Protein AF-A0A3D4NEA6-F1 (afdb_monomer)

Secondary structure (DSSP, 8-state):
-------TTSHHHHHHHHHHHTT-SEEEEE--PPPTTHHHHHHHHHTTTTTT-GGGGSHHHHHHHH-GGGTSTT---EEEEE--

pLDDT: mean 90.97, std 13.87, range [32.66, 98.06]

Sequence (84 aa):
MQIQHNDPSSLEGKIKAEAFRLGFSLCGFTKPDPPAEYDRFEKWLTKGHHAGMAYLQTVRHRIMRQHPEQLFPGVKTIISLAWP

Radius of gyration: 16.4 Å; Cα contacts (8 Å, |Δi|>4): 75; chains: 1; bounding box: 33×25×45 Å

Solvent-accessible surface area (backbone atoms only — not comparable to full-atom values): 5180 Å² total; per-residue (Å²): 138,82,81,81,76,82,41,66,88,38,72,69,27,46,50,43,52,49,42,47,74,75,62,35,76,43,72,47,79,41,68,53,63,58,54,94,60,47,68,57,54,53,57,40,52,77,69,60,70,54,81,82,49,62,66,64,74,35,69,68,48,45,49,35,66,44,34,44,48,74,71,39,80,84,65,69,66,45,78,48,76,38,71,131

Mean predicted aligned error: 5.52 Å

Nearest PDB structures (foldseek):
  5t8y-assembly2_B  TM=8.296E-01  e=4.879E-02  Bacillus subtilis subsp. subtilis str. 168
  5d08-assembly2_B  TM=8.278E-01  e=5.593E-02  Bacillus subtilis subsp. subtilis str. 168
  5d0b-as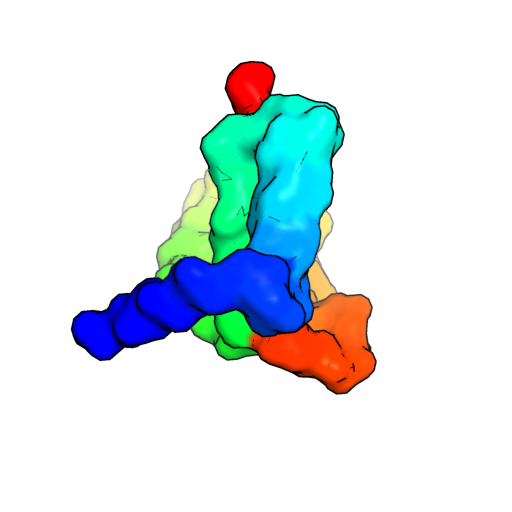sembly2_B  TM=8.260E-01  e=5.593E-02  Bacillus subtilis subsp. subtilis str. 168
  1m4c-assembly1_A  TM=1.817E-01  e=8.149E+00  Homo sapiens

Structure (mmCIF, N/CA/C/O backbone):
data_AF-A0A3D4NEA6-F1
#
_entry.id   AF-A0A3D4NEA6-F1
#
loop_
_atom_site.group_PDB
_atom_site.id
_atom_site.type_symbol
_atom_site.label_atom_id
_atom_site.label_alt_id
_atom_site.label_comp_id
_atom_site.label_asym_id
_atom_site.label_entity_id
_atom_site.label_seq_id
_atom_site.pdbx_PDB_ins_code
_atom_site.Cartn_x
_atom_site.Cartn_y
_atom_site.Cartn_z
_atom_site.occupancy
_atom_site.B_iso_or_equiv
_atom_site.auth_seq_id
_atom_site.auth_comp_id
_atom_site.auth_asym_id
_atom_site.auth_atom_id
_atom_site.pdbx_PDB_model_num
ATOM 1 N N . MET A 1 1 ? -1.468 -16.055 11.883 1.00 32.66 1 MET A N 1
ATOM 2 C CA . MET A 1 1 ? -2.676 -15.795 12.692 1.00 32.66 1 MET A CA 1
ATOM 3 C C . MET A 1 1 ? -2.474 -14.457 13.395 1.00 32.66 1 MET A C 1
ATOM 5 O O . MET A 1 1 ? -1.801 -14.414 14.413 1.00 32.66 1 MET A O 1
ATOM 9 N N . GLN A 1 2 ? -2.897 -13.349 12.778 1.00 35.94 2 GLN A N 1
ATOM 10 C CA . GLN A 1 2 ? -2.803 -12.017 13.392 1.00 35.94 2 GLN A CA 1
ATOM 11 C C . GLN A 1 2 ? -4.076 -11.766 14.193 1.00 35.94 2 GLN A C 1
ATOM 13 O O . GLN A 1 2 ? -5.182 -11.892 13.673 1.00 35.94 2 GLN A O 1
ATOM 18 N N . ILE A 1 3 ? -3.893 -11.476 15.476 1.00 43.41 3 ILE A N 1
ATOM 19 C CA . ILE A 1 3 ? -4.959 -11.201 16.429 1.00 43.41 3 ILE A CA 1
ATOM 20 C C . ILE A 1 3 ? -5.608 -9.875 16.025 1.00 43.41 3 ILE A C 1
ATOM 22 O O . ILE A 1 3 ? -4.969 -8.827 16.074 1.00 43.41 3 ILE A O 1
ATOM 26 N N . GLN A 1 4 ? -6.872 -9.925 15.597 1.00 49.62 4 GLN A N 1
ATOM 27 C CA . GLN A 1 4 ? -7.705 -8.734 15.482 1.00 49.62 4 GLN A CA 1
ATOM 28 C C . GLN A 1 4 ? -7.960 -8.210 16.896 1.00 49.62 4 GLN A C 1
ATOM 30 O O . GLN A 1 4 ? -8.848 -8.691 17.596 1.00 49.62 4 GLN A O 1
ATOM 35 N N . HIS A 1 5 ? -7.188 -7.215 17.326 1.00 49.44 5 HIS A N 1
ATOM 36 C CA . HIS A 1 5 ? -7.556 -6.407 18.482 1.00 49.44 5 HIS A CA 1
ATOM 37 C C . HIS A 1 5 ? -8.676 -5.457 18.061 1.00 49.44 5 HIS A C 1
ATOM 39 O O . HIS A 1 5 ? -8.454 -4.295 17.736 1.00 49.44 5 HIS A O 1
ATOM 45 N N . ASN A 1 6 ? -9.903 -5.975 18.032 1.00 55.84 6 ASN A N 1
ATOM 46 C CA . ASN A 1 6 ? -11.102 -5.171 17.824 1.00 55.84 6 ASN A CA 1
ATOM 47 C C . ASN A 1 6 ? -11.528 -4.514 19.146 1.00 55.84 6 ASN A C 1
ATOM 49 O O . ASN A 1 6 ? -12.646 -4.708 19.611 1.00 55.84 6 ASN A O 1
ATOM 53 N N . ASP A 1 7 ? -10.601 -3.798 19.785 1.00 72.25 7 ASP A N 1
ATOM 54 C CA . ASP A 1 7 ? -10.900 -2.963 20.943 1.00 72.25 7 ASP A CA 1
ATOM 55 C C . ASP A 1 7 ? -11.340 -1.579 20.433 1.00 72.25 7 ASP A C 1
ATOM 57 O O . ASP A 1 7 ? -10.510 -0.854 19.866 1.00 72.25 7 ASP A O 1
ATOM 61 N N . PRO A 1 8 ? -12.612 -1.178 20.617 1.00 67.38 8 PRO A N 1
ATOM 62 C CA . PRO A 1 8 ? -13.109 0.129 20.189 1.00 67.38 8 PRO A CA 1
ATOM 63 C C . PRO A 1 8 ? -12.385 1.308 20.855 1.00 67.38 8 PRO A C 1
ATOM 65 O O . PRO A 1 8 ? -12.422 2.426 20.341 1.00 67.38 8 PRO A O 1
ATOM 68 N N . SER A 1 9 ? -11.724 1.084 21.996 1.00 80.50 9 SER A N 1
ATOM 69 C CA . SER A 1 9 ? -10.965 2.114 22.708 1.00 80.50 9 SER A CA 1
ATOM 70 C C . SER A 1 9 ? -9.580 2.376 22.095 1.00 80.50 9 SER A C 1
ATOM 72 O O . SER A 1 9 ? -9.021 3.468 22.278 1.00 80.50 9 SER A O 1
ATOM 74 N N . SER A 1 10 ? -9.063 1.423 21.310 1.00 94.88 10 SER A N 1
ATOM 75 C CA . SER A 1 10 ? -7.782 1.530 20.611 1.00 94.88 10 SER A CA 1
ATOM 76 C C . SER A 1 10 ? -7.819 2.579 19.493 1.00 94.88 10 SER A C 1
ATOM 78 O O . SER A 1 10 ? -8.872 2.887 18.930 1.00 94.88 10 SER A O 1
ATOM 80 N N . LEU A 1 11 ? -6.653 3.130 19.135 1.00 95.25 11 LEU A N 1
ATOM 81 C CA . LEU A 1 11 ? -6.547 4.075 18.018 1.00 95.25 11 LEU A CA 1
ATOM 82 C C . LEU A 1 11 ? -7.004 3.439 16.695 1.00 95.25 11 LEU A C 1
ATOM 84 O O . LEU A 1 11 ? -7.726 4.075 15.933 1.00 95.25 11 LEU A O 1
ATOM 88 N N . GLU A 1 12 ? -6.636 2.180 16.447 1.00 95.75 12 GLU A N 1
ATOM 89 C CA . GLU A 1 12 ? -7.081 1.435 15.264 1.00 95.75 12 GLU A CA 1
ATOM 90 C C . GLU A 1 12 ? -8.610 1.290 15.238 1.00 95.75 12 GLU A C 1
ATOM 92 O O . GLU A 1 12 ? -9.237 1.570 14.217 1.00 95.75 12 GLU A O 1
ATOM 97 N N . GLY A 1 13 ? -9.217 0.920 16.371 1.00 96.12 13 GLY A N 1
ATOM 98 C CA . GLY A 1 13 ? -10.669 0.800 16.511 1.00 96.12 13 GLY A CA 1
ATOM 99 C C . GLY A 1 13 ? -11.396 2.118 16.237 1.00 96.12 13 GLY A C 1
ATOM 100 O O . GLY A 1 13 ? -12.351 2.141 15.461 1.00 96.12 13 GLY A O 1
ATOM 101 N N . LYS A 1 14 ? -10.899 3.231 16.792 1.00 97.38 14 LYS A N 1
ATOM 102 C CA . LYS A 1 14 ? -11.449 4.577 16.551 1.00 97.38 14 LYS A CA 1
ATOM 103 C C . LYS A 1 14 ? -11.361 4.987 15.081 1.00 97.38 14 LYS A C 1
ATOM 105 O O . LYS A 1 14 ? -12.330 5.517 14.546 1.00 97.38 14 LYS A O 1
ATOM 110 N N . ILE A 1 15 ? -10.237 4.710 14.416 1.00 97.44 15 ILE A N 1
ATOM 111 C CA . ILE A 1 15 ? -10.068 5.015 12.988 1.00 97.44 15 ILE A CA 1
ATOM 112 C C . ILE A 1 15 ? -11.017 4.166 12.133 1.00 97.44 15 ILE A C 1
ATOM 114 O O . ILE A 1 15 ? -11.648 4.704 11.226 1.00 97.44 15 ILE A O 1
ATOM 118 N N . LYS A 1 16 ? -11.168 2.866 12.426 1.00 97.25 16 LYS A N 1
ATOM 119 C CA . LYS A 1 16 ? -12.134 2.007 11.718 1.00 97.25 16 LYS A CA 1
ATOM 120 C C . LYS A 1 16 ? -13.563 2.509 11.890 1.00 97.25 16 LYS A C 1
ATOM 122 O O . LYS A 1 16 ? -14.282 2.623 10.903 1.00 97.25 16 LYS A O 1
ATOM 127 N N . ALA A 1 17 ? -13.957 2.835 13.122 1.00 96.75 17 ALA A N 1
ATOM 128 C CA . ALA A 1 17 ? -15.284 3.369 13.414 1.00 96.75 17 ALA A CA 1
ATOM 129 C C . ALA A 1 17 ? -15.555 4.658 12.624 1.00 96.75 17 ALA A C 1
ATOM 131 O O . ALA A 1 17 ? -16.616 4.793 12.018 1.00 96.75 17 ALA A O 1
ATOM 132 N N . GLU A 1 18 ? -14.578 5.564 12.566 1.00 97.62 18 GLU A N 1
ATOM 133 C CA . GLU A 1 18 ? -14.688 6.799 11.792 1.00 97.62 18 GLU A CA 1
ATOM 134 C C . GLU A 1 18 ? -14.766 6.538 10.281 1.00 97.62 18 GLU A C 1
ATOM 136 O O . GLU A 1 18 ? -15.613 7.117 9.606 1.00 97.62 18 GLU A O 1
ATOM 141 N N . ALA A 1 19 ? -13.953 5.624 9.744 1.00 97.56 19 ALA A N 1
ATOM 142 C CA . ALA A 1 19 ? -14.012 5.255 8.331 1.00 97.56 19 ALA A CA 1
ATOM 143 C C . ALA A 1 19 ? -15.400 4.717 7.937 1.00 97.56 19 ALA A C 1
ATOM 145 O O . ALA A 1 19 ? -15.966 5.144 6.929 1.00 97.56 19 ALA A O 1
ATOM 146 N N . PHE A 1 20 ? -15.988 3.840 8.756 1.00 96.44 20 PHE A N 1
ATOM 147 C CA . PHE A 1 20 ? -17.340 3.333 8.512 1.00 96.44 20 PHE A CA 1
ATOM 148 C C . PHE A 1 20 ? -18.404 4.423 8.661 1.00 96.44 20 PHE A C 1
ATOM 150 O O . PHE A 1 20 ? -19.324 4.494 7.848 1.00 96.44 20 PHE A O 1
ATOM 157 N N . ARG A 1 21 ? -18.262 5.323 9.643 1.00 97.44 21 ARG A N 1
ATOM 158 C CA . ARG A 1 21 ? -19.160 6.475 9.819 1.00 97.44 21 ARG A CA 1
ATOM 159 C C . ARG A 1 21 ? -19.146 7.409 8.604 1.00 97.44 21 ARG A C 1
ATOM 161 O O . ARG A 1 21 ? -20.183 7.969 8.262 1.00 97.44 21 ARG A O 1
ATOM 168 N N . LEU A 1 22 ? -17.991 7.569 7.958 1.00 97.38 22 LEU A N 1
ATOM 169 C CA . LEU A 1 22 ? -17.825 8.351 6.728 1.00 97.38 22 LEU A CA 1
ATOM 170 C C . LEU A 1 22 ? -18.353 7.636 5.469 1.00 97.38 22 LEU A C 1
ATOM 172 O O . LEU A 1 22 ? -18.410 8.257 4.412 1.00 97.38 22 LEU A O 1
ATOM 176 N N . GLY A 1 23 ? -18.759 6.365 5.571 1.00 97.19 23 GLY A N 1
ATOM 177 C CA . GLY A 1 23 ? -19.382 5.599 4.488 1.00 97.19 23 GLY A CA 1
ATOM 178 C C . GLY A 1 23 ? -18.448 4.656 3.724 1.00 97.19 23 GLY A C 1
ATOM 179 O O . GLY A 1 23 ? -18.899 3.999 2.786 1.00 97.19 23 GLY A O 1
ATOM 180 N N . PHE A 1 24 ? -17.170 4.542 4.104 1.00 97.94 24 PHE A N 1
ATOM 181 C CA . PHE A 1 24 ? -16.280 3.550 3.492 1.00 97.94 24 PHE A CA 1
ATOM 182 C C . PHE A 1 24 ? -16.762 2.134 3.814 1.00 97.94 24 PHE A C 1
ATOM 184 O O . PHE A 1 24 ? -17.117 1.834 4.952 1.00 97.94 24 PHE A O 1
ATOM 191 N N . SE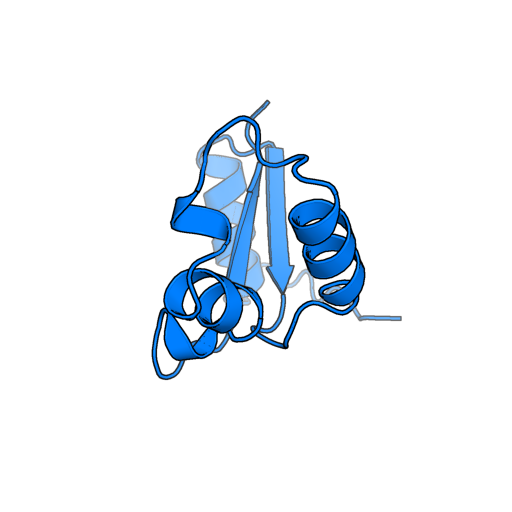R A 1 25 ? -16.740 1.235 2.830 1.00 97.25 25 SER A N 1
ATOM 192 C CA . SER A 1 25 ? -17.169 -0.157 3.021 1.00 97.25 25 SER A CA 1
ATOM 193 C C . SER A 1 25 ? -16.093 -1.036 3.653 1.00 97.25 25 SER A C 1
ATOM 195 O O . SER A 1 25 ? -16.423 -2.036 4.284 1.00 97.25 25 SER A O 1
ATOM 197 N N . LEU A 1 26 ? -14.811 -0.681 3.504 1.00 97.62 26 LEU A N 1
ATOM 198 C CA . LEU A 1 26 ? -13.683 -1.392 4.115 1.00 97.62 26 LEU A CA 1
ATOM 199 C C . LEU A 1 26 ? -12.645 -0.408 4.661 1.00 97.62 26 LEU A C 1
ATOM 201 O O . LEU A 1 26 ? -12.396 0.640 4.065 1.00 97.62 26 LEU A O 1
ATOM 205 N N . CYS A 1 27 ? -11.999 -0.795 5.764 1.00 98.00 27 CYS A N 1
ATOM 206 C CA . CYS A 1 27 ? -10.869 -0.091 6.365 1.00 98.00 27 CYS A CA 1
ATOM 207 C C . CYS A 1 27 ? -9.823 -1.105 6.859 1.00 98.00 27 CYS A C 1
ATOM 209 O O . CYS A 1 27 ? -10.077 -1.876 7.790 1.00 98.00 27 CYS A O 1
ATOM 211 N N . GLY A 1 28 ? -8.658 -1.124 6.211 1.00 97.25 28 GLY A N 1
ATOM 212 C CA . GLY A 1 28 ? -7.552 -2.039 6.489 1.00 97.25 28 GLY A CA 1
ATOM 213 C C . GLY A 1 28 ? -6.262 -1.308 6.854 1.00 97.25 28 GLY A C 1
ATOM 214 O O . GLY A 1 28 ? -6.044 -0.168 6.450 1.00 97.25 28 GLY A O 1
ATOM 215 N N . PHE A 1 29 ? -5.394 -1.988 7.602 1.00 97.12 29 PHE A N 1
ATOM 216 C CA . PHE A 1 29 ? -4.111 -1.467 8.072 1.00 97.12 29 PHE A CA 1
ATOM 217 C C . PHE A 1 29 ? -3.006 -2.435 7.665 1.00 97.12 29 PHE A C 1
ATOM 219 O O . PHE A 1 29 ? -3.174 -3.649 7.761 1.00 97.12 29 PHE A O 1
ATOM 226 N N . THR A 1 30 ? -1.866 -1.903 7.239 1.00 94.81 30 THR A N 1
ATOM 227 C CA . THR A 1 30 ? -0.660 -2.696 6.988 1.00 94.81 30 THR A CA 1
ATOM 228 C C . THR A 1 30 ? 0.582 -1.925 7.407 1.00 94.81 30 THR A C 1
ATOM 230 O O . THR A 1 30 ? 0.588 -0.692 7.445 1.00 94.81 30 THR A O 1
ATOM 233 N N . LYS A 1 31 ? 1.653 -2.655 7.713 1.00 95.12 31 LYS A N 1
ATOM 234 C CA . LYS A 1 31 ? 2.980 -2.060 7.855 1.00 95.12 31 LYS A CA 1
ATOM 235 C C . LYS A 1 31 ? 3.470 -1.541 6.495 1.00 95.12 31 LYS A C 1
ATOM 237 O O . LYS A 1 31 ? 3.078 -2.101 5.468 1.00 95.12 31 LYS A O 1
ATOM 242 N N . PRO A 1 32 ? 4.327 -0.508 6.473 1.00 95.25 32 PRO A N 1
ATOM 243 C CA . PRO A 1 32 ? 4.940 0.033 5.264 1.00 95.25 32 PRO A CA 1
ATOM 244 C C . PRO A 1 32 ? 6.114 -0.830 4.780 1.00 95.25 32 PRO A C 1
ATOM 246 O O . PRO A 1 32 ? 7.103 -0.306 4.280 1.00 95.25 32 PRO A O 1
ATOM 249 N N . ASP A 1 33 ? 6.024 -2.146 4.960 1.00 94.75 33 ASP A N 1
ATOM 250 C CA . ASP A 1 33 ? 7.045 -3.073 4.491 1.00 94.75 33 ASP A CA 1
ATOM 251 C C . ASP A 1 33 ? 6.992 -3.157 2.953 1.00 94.75 33 ASP A C 1
ATOM 253 O O . ASP A 1 33 ? 5.918 -2.958 2.362 1.00 94.75 33 ASP A O 1
ATOM 257 N N . PRO A 1 34 ? 8.112 -3.479 2.279 1.00 93.56 34 PRO A N 1
ATOM 258 C CA . PRO A 1 34 ? 8.106 -3.684 0.840 1.00 93.56 34 PRO A CA 1
ATOM 259 C C . PRO A 1 34 ? 7.045 -4.705 0.400 1.00 93.56 34 PRO A C 1
ATOM 261 O O . PRO A 1 34 ? 6.902 -5.754 1.040 1.00 93.56 34 PRO A O 1
ATOM 264 N N . PRO A 1 35 ? 6.301 -4.453 -0.696 1.00 92.44 35 PRO A N 1
ATOM 265 C CA . PRO A 1 35 ? 5.269 -5.378 -1.146 1.00 92.44 35 PRO A CA 1
ATOM 266 C C . PRO A 1 35 ? 5.851 -6.757 -1.478 1.00 92.44 35 PRO A C 1
ATOM 268 O O . PRO A 1 35 ? 6.735 -6.870 -2.326 1.00 92.44 35 PRO A O 1
ATOM 271 N N . ALA A 1 36 ? 5.294 -7.818 -0.885 1.00 92.69 36 ALA A N 1
ATOM 272 C CA . ALA A 1 36 ? 5.766 -9.195 -1.090 1.00 92.69 36 ALA A CA 1
ATOM 273 C C . ALA A 1 36 ? 5.767 -9.635 -2.568 1.00 92.69 36 ALA A C 1
ATOM 275 O O . ALA A 1 36 ? 6.559 -10.477 -2.975 1.00 92.69 36 ALA A O 1
ATOM 276 N N . GLU A 1 37 ? 4.891 -9.050 -3.387 1.00 93.81 37 GLU A N 1
ATOM 277 C CA . GLU A 1 37 ? 4.736 -9.382 -4.806 1.00 93.81 37 GLU A CA 1
ATOM 278 C C . GLU A 1 37 ? 5.303 -8.297 -5.741 1.00 93.81 37 GLU A C 1
ATOM 280 O O . GLU A 1 37 ? 4.858 -8.170 -6.887 1.00 93.81 37 GLU A O 1
ATOM 285 N N . TYR A 1 38 ? 6.274 -7.496 -5.280 1.00 95.75 38 TYR A N 1
ATOM 286 C CA . TYR A 1 38 ? 6.886 -6.441 -6.097 1.00 95.75 38 TYR A CA 1
ATOM 287 C C . TYR A 1 38 ? 7.483 -6.986 -7.411 1.00 95.75 38 TYR A C 1
ATOM 289 O O . TYR A 1 38 ? 7.298 -6.392 -8.474 1.00 95.75 38 TYR A O 1
ATOM 297 N N . ASP A 1 39 ? 8.060 -8.190 -7.391 1.00 95.69 39 ASP A N 1
ATOM 298 C CA . ASP A 1 39 ? 8.575 -8.862 -8.593 1.00 95.69 39 ASP A CA 1
ATOM 299 C C . ASP A 1 39 ? 7.508 -9.086 -9.675 1.00 95.69 39 ASP A C 1
ATOM 301 O O . ASP A 1 39 ? 7.811 -9.093 -10.873 1.00 95.69 39 ASP A O 1
ATOM 305 N N . ARG A 1 40 ? 6.236 -9.269 -9.291 1.00 96.12 40 ARG A N 1
ATOM 306 C CA . ARG A 1 40 ? 5.141 -9.379 -10.266 1.00 96.12 40 ARG A CA 1
ATOM 307 C C . ARG A 1 40 ? 4.920 -8.050 -10.980 1.00 96.12 40 ARG A C 1
ATOM 309 O O . ARG A 1 40 ? 4.678 -8.054 -12.186 1.00 96.12 40 ARG A O 1
ATOM 316 N N . PHE A 1 41 ? 5.007 -6.932 -10.260 1.00 95.44 41 PHE A N 1
ATOM 317 C CA . PHE A 1 41 ? 4.913 -5.595 -10.846 1.00 95.44 41 PHE A CA 1
ATOM 318 C C . PHE A 1 41 ? 6.073 -5.331 -11.813 1.00 95.44 41 PHE A C 1
ATOM 320 O O . PHE A 1 41 ? 5.843 -4.870 -12.929 1.00 95.44 41 PHE A O 1
ATOM 327 N N . GLU A 1 42 ? 7.292 -5.719 -11.442 1.00 95.56 42 GLU A N 1
ATOM 328 C CA . GLU A 1 42 ? 8.465 -5.636 -12.315 1.00 95.56 42 GLU A CA 1
ATOM 329 C C . GLU A 1 42 ? 8.271 -6.419 -13.620 1.00 95.56 42 GLU A C 1
ATOM 331 O O . GLU A 1 42 ? 8.399 -5.859 -14.709 1.00 95.56 42 GLU A O 1
ATOM 336 N N . LYS A 1 43 ? 7.850 -7.687 -13.526 1.00 96.56 43 LYS A N 1
ATOM 337 C CA . LYS A 1 43 ? 7.540 -8.528 -14.697 1.00 96.56 43 LYS A CA 1
ATOM 338 C C . LYS A 1 43 ? 6.394 -7.975 -15.546 1.00 96.56 43 LYS A C 1
ATOM 340 O O . LYS A 1 43 ? 6.351 -8.203 -16.750 1.00 96.56 43 LYS A O 1
ATOM 345 N N . TRP A 1 44 ? 5.427 -7.298 -14.932 1.00 96.19 44 TRP A N 1
ATOM 346 C CA . TRP A 1 44 ? 4.326 -6.653 -15.643 1.00 96.19 44 TRP A CA 1
ATOM 347 C C . TRP A 1 44 ? 4.805 -5.413 -16.414 1.00 96.19 44 TRP A C 1
ATOM 349 O O . TRP A 1 44 ? 4.414 -5.222 -17.566 1.00 96.19 44 TRP A O 1
ATOM 359 N N . LEU A 1 45 ? 5.713 -4.621 -15.829 1.00 95.81 45 LEU A N 1
ATOM 360 C CA . LEU A 1 45 ? 6.325 -3.472 -16.497 1.00 95.81 45 LEU A CA 1
ATOM 361 C C . LEU A 1 45 ? 7.196 -3.882 -17.686 1.00 95.81 45 LEU A C 1
ATOM 363 O O . LEU A 1 45 ? 7.085 -3.267 -18.743 1.00 95.81 45 LEU A O 1
ATOM 367 N N . THR A 1 46 ? 8.028 -4.919 -17.541 1.00 95.12 46 THR A N 1
ATOM 368 C CA . THR A 1 46 ? 8.920 -5.380 -18.623 1.00 95.12 46 THR A CA 1
ATOM 369 C C . THR A 1 46 ? 8.155 -5.918 -19.831 1.00 95.12 46 THR A C 1
ATOM 371 O O . THR A 1 46 ? 8.656 -5.856 -20.948 1.00 95.12 46 THR A O 1
ATOM 374 N N . LYS A 1 47 ? 6.916 -6.384 -19.631 1.00 96.81 47 LYS A N 1
ATOM 375 C CA . LYS A 1 47 ? 5.995 -6.783 -20.707 1.00 96.81 47 LYS A CA 1
ATOM 376 C C . LYS A 1 47 ? 5.277 -5.606 -21.380 1.00 96.81 47 LYS A C 1
ATOM 378 O O . LYS A 1 47 ? 4.433 -5.826 -22.241 1.00 96.81 47 LYS A O 1
ATOM 383 N N . GLY A 1 48 ? 5.556 -4.363 -20.982 1.00 95.69 48 GLY A N 1
ATOM 384 C CA . GLY A 1 48 ? 4.926 -3.178 -21.569 1.00 95.69 48 GLY A CA 1
ATOM 385 C C . GLY A 1 48 ? 3.444 -3.013 -21.214 1.00 95.69 48 GLY A C 1
ATOM 386 O O . GLY A 1 48 ? 2.741 -2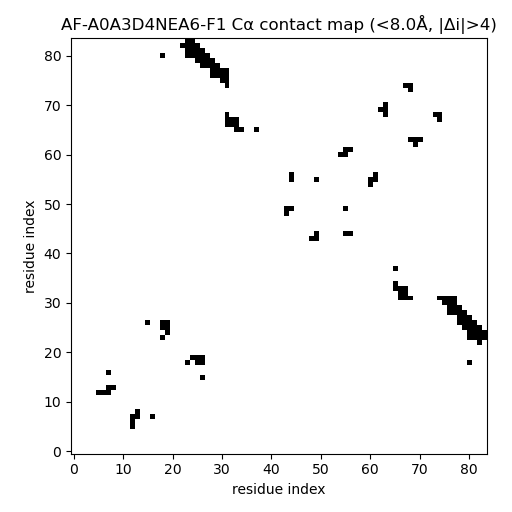.232 -21.849 1.00 95.69 48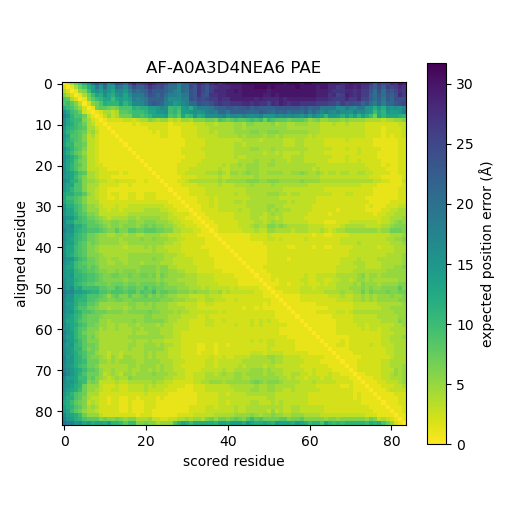 GLY A O 1
ATOM 387 N N . HIS A 1 49 ? 2.941 -3.702 -20.184 1.00 96.75 49 HIS A N 1
ATOM 388 C CA . HIS A 1 49 ? 1.513 -3.693 -19.836 1.00 96.75 49 HIS A CA 1
ATOM 389 C C . HIS A 1 49 ? 1.020 -2.383 -19.189 1.00 96.75 49 HIS A C 1
ATOM 391 O O . HIS A 1 49 ? -0.137 -2.280 -18.798 1.00 96.75 49 HIS A 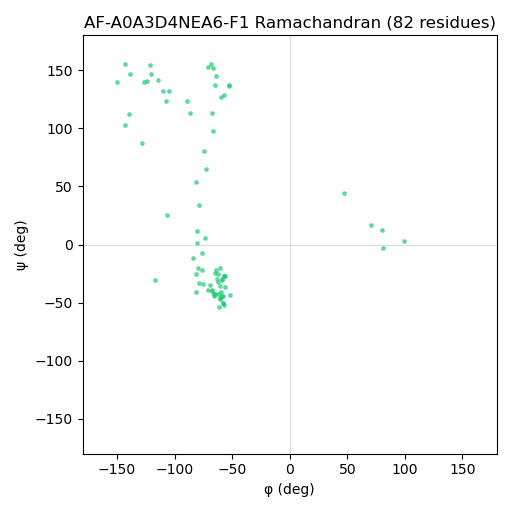O 1
ATOM 397 N N . HIS A 1 50 ? 1.865 -1.358 -19.100 1.00 95.56 50 HIS A N 1
ATOM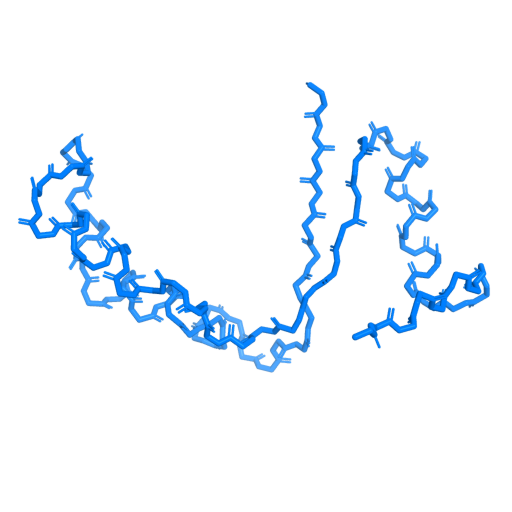 398 C CA . HIS A 1 50 ? 1.542 -0.063 -18.499 1.00 95.56 50 HIS A CA 1
ATOM 399 C C . HIS A 1 50 ? 0.762 0.886 -19.421 1.00 95.56 50 HIS A C 1
ATOM 401 O O . HIS A 1 50 ? 0.664 2.066 -19.104 1.00 95.56 50 HIS A O 1
ATOM 407 N N . ALA A 1 51 ? 0.241 0.416 -20.560 1.00 95.25 51 ALA A N 1
ATOM 408 C CA . ALA A 1 51 ? -0.660 1.171 -21.443 1.00 95.25 51 ALA A CA 1
ATOM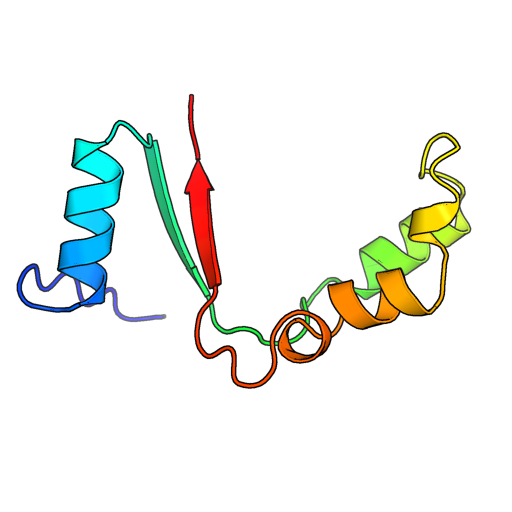 409 C C . ALA A 1 51 ? -0.189 2.615 -21.742 1.00 95.25 51 ALA A C 1
ATOM 411 O O . ALA A 1 51 ? -0.953 3.571 -21.646 1.00 95.25 51 ALA A O 1
ATOM 412 N N . GLY A 1 52 ? 1.103 2.794 -22.042 1.00 93.94 52 GLY A N 1
ATOM 413 C CA . GLY A 1 52 ? 1.683 4.111 -22.341 1.00 93.94 52 GLY A CA 1
ATOM 414 C C . GLY A 1 52 ? 2.039 4.979 -21.124 1.00 93.94 52 GLY A C 1
ATOM 415 O O . GLY A 1 52 ? 2.667 6.019 -21.292 1.00 93.94 52 GLY A O 1
ATOM 416 N N . MET A 1 53 ? 1.751 4.540 -19.891 1.00 96.12 53 MET A N 1
ATOM 417 C CA . MET A 1 53 ? 2.153 5.214 -18.644 1.00 96.12 53 MET A CA 1
ATOM 418 C C . MET A 1 53 ? 3.662 5.068 -18.368 1.00 96.12 53 MET A C 1
ATOM 420 O O . MET A 1 53 ? 4.080 4.430 -17.401 1.00 96.12 53 MET A O 1
ATOM 424 N N . ALA A 1 54 ? 4.503 5.646 -19.230 1.00 94.75 54 ALA A N 1
ATOM 425 C CA . ALA A 1 54 ? 5.962 5.510 -19.187 1.00 94.75 54 ALA A CA 1
ATOM 426 C C . ALA A 1 54 ? 6.580 5.957 -17.850 1.00 94.75 54 ALA A C 1
ATOM 428 O O . ALA A 1 54 ? 7.601 5.416 -17.427 1.00 94.75 54 ALA A O 1
ATOM 429 N N . TYR A 1 55 ? 5.935 6.883 -17.129 1.00 95.56 55 TYR A N 1
ATOM 430 C CA . TYR A 1 55 ? 6.394 7.319 -15.810 1.00 95.56 55 TYR A CA 1
ATOM 431 C C . TYR A 1 55 ? 6.486 6.161 -14.796 1.00 95.56 55 TYR A C 1
ATOM 433 O O . TYR A 1 55 ? 7.366 6.187 -13.934 1.00 95.56 55 TYR A O 1
ATOM 441 N N . LEU A 1 56 ? 5.651 5.117 -14.924 1.00 96.00 56 LEU A N 1
ATOM 442 C CA . LEU A 1 56 ? 5.689 3.930 -14.056 1.00 96.00 56 LEU A CA 1
ATOM 443 C C . LEU A 1 56 ? 6.992 3.134 -14.197 1.00 96.00 56 LEU A C 1
ATOM 445 O O . LEU A 1 56 ? 7.359 2.403 -13.280 1.00 96.00 56 LEU A O 1
ATOM 449 N N . GLN A 1 57 ? 7.701 3.280 -15.320 1.00 94.94 57 GLN A N 1
ATOM 450 C CA . GLN A 1 57 ? 9.004 2.651 -15.531 1.00 94.94 57 GLN A CA 1
ATOM 451 C C . GLN A 1 57 ? 10.168 3.457 -14.946 1.00 94.94 57 GLN A C 1
ATOM 453 O O . GLN A 1 57 ? 11.285 2.951 -14.874 1.00 94.94 57 GLN A O 1
ATOM 458 N N . THR A 1 58 ? 9.945 4.707 -14.532 1.00 95.75 58 THR A N 1
ATOM 459 C CA . THR A 1 58 ? 11.030 5.537 -13.999 1.00 95.75 58 THR A CA 1
ATOM 460 C C . THR A 1 58 ? 11.583 4.949 -12.704 1.00 95.75 58 THR A C 1
ATOM 462 O O . THR A 1 58 ? 10.837 4.431 -11.869 1.00 95.75 58 THR A O 1
ATOM 465 N N . VAL A 1 59 ? 12.896 5.094 -12.507 1.00 94.81 59 VAL A N 1
ATOM 466 C CA . VAL A 1 59 ? 13.602 4.636 -11.297 1.00 94.81 59 VAL A CA 1
ATOM 467 C C . VAL A 1 59 ? 12.920 5.161 -10.031 1.00 94.81 59 VAL A C 1
ATOM 469 O O . VAL A 1 59 ? 12.669 4.399 -9.103 1.00 94.81 59 VAL A O 1
ATOM 472 N N . ARG A 1 60 ? 12.522 6.440 -10.031 1.00 94.69 60 ARG A N 1
ATOM 473 C CA . ARG A 1 60 ? 11.804 7.068 -8.916 1.00 94.69 60 ARG A CA 1
ATOM 474 C C . ARG A 1 60 ? 10.508 6.330 -8.557 1.00 94.69 60 ARG A C 1
ATOM 476 O O . ARG A 1 60 ? 10.316 5.998 -7.394 1.00 94.69 60 ARG A O 1
ATOM 483 N N . HIS A 1 61 ? 9.624 6.070 -9.523 1.00 94.19 61 HIS A N 1
ATOM 484 C CA . HIS A 1 61 ? 8.326 5.439 -9.238 1.00 94.19 61 HIS A CA 1
ATOM 485 C C . HIS A 1 61 ? 8.465 3.978 -8.812 1.00 94.19 61 HIS A C 1
ATOM 487 O O . HIS A 1 61 ? 7.717 3.520 -7.950 1.00 94.19 61 HIS A O 1
ATOM 493 N N . ARG A 1 62 ? 9.436 3.267 -9.388 1.00 95.31 62 ARG A N 1
ATOM 494 C CA . ARG A 1 62 ? 9.778 1.896 -9.001 1.00 95.31 62 ARG A CA 1
ATOM 495 C C . ARG A 1 62 ? 10.229 1.832 -7.543 1.00 95.31 62 ARG A C 1
ATOM 497 O O . ARG A 1 62 ? 9.595 1.151 -6.742 1.00 95.31 62 ARG A O 1
ATOM 504 N N . ILE A 1 63 ? 11.218 2.651 -7.175 1.00 95.00 63 ILE A N 1
ATOM 505 C CA . ILE A 1 63 ? 11.723 2.740 -5.798 1.00 95.00 63 ILE A CA 1
ATOM 506 C C . ILE A 1 63 ? 10.600 3.115 -4.827 1.00 95.00 63 ILE A C 1
ATOM 508 O O . ILE A 1 63 ? 10.397 2.410 -3.850 1.00 95.00 63 ILE A O 1
ATOM 512 N N . MET A 1 64 ? 9.819 4.165 -5.102 1.00 93.62 64 MET A N 1
ATOM 513 C CA . MET A 1 64 ? 8.750 4.607 -4.191 1.00 93.62 64 MET A CA 1
ATOM 514 C C . MET A 1 64 ? 7.637 3.564 -4.006 1.00 93.62 64 MET A C 1
ATOM 516 O O . MET A 1 64 ? 7.002 3.524 -2.956 1.00 93.62 64 MET A O 1
ATOM 520 N N . ARG A 1 65 ? 7.380 2.723 -5.016 1.00 93.56 65 ARG A N 1
ATOM 521 C CA . ARG A 1 65 ? 6.397 1.636 -4.921 1.00 93.56 65 ARG A CA 1
ATOM 522 C C . ARG A 1 65 ? 6.942 0.429 -4.160 1.00 93.56 65 ARG A C 1
ATOM 524 O O . ARG A 1 65 ? 6.170 -0.263 -3.503 1.00 93.56 65 A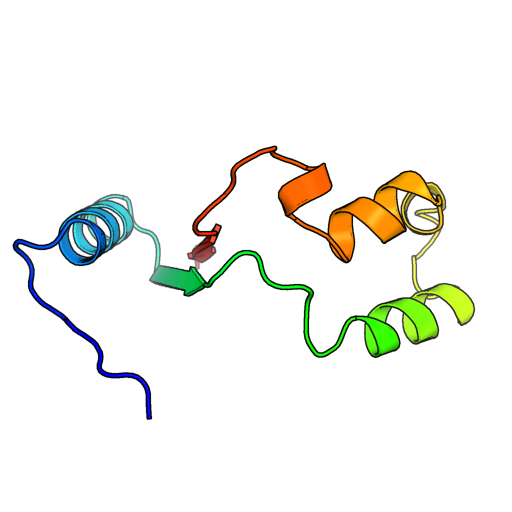RG A O 1
ATOM 531 N N . GLN A 1 66 ? 8.241 0.166 -4.273 1.00 95.62 66 GLN A N 1
ATOM 532 C CA . GLN A 1 66 ? 8.913 -0.890 -3.522 1.00 95.62 66 GLN A CA 1
ATOM 533 C C . GLN A 1 66 ? 9.128 -0.499 -2.056 1.00 95.62 66 GLN A C 1
ATOM 535 O O . GLN A 1 66 ? 9.042 -1.353 -1.184 1.00 95.62 66 GLN A O 1
ATOM 540 N N . HIS A 1 67 ? 9.375 0.785 -1.804 1.00 95.19 67 HIS A N 1
ATOM 541 C CA . HIS A 1 67 ? 9.826 1.333 -0.530 1.00 95.19 67 HIS A CA 1
ATOM 542 C C . HIS A 1 67 ? 8.925 2.502 -0.101 1.00 95.19 67 HIS A C 1
ATOM 544 O O . HIS A 1 67 ? 9.217 3.659 -0.433 1.00 95.19 67 HIS A O 1
ATOM 550 N N . PRO A 1 68 ? 7.814 2.239 0.615 1.00 92.88 68 PRO A N 1
ATOM 551 C CA . PRO A 1 68 ? 6.881 3.280 1.055 1.00 92.88 68 PRO A CA 1
ATOM 552 C C . PRO A 1 68 ? 7.530 4.405 1.884 1.00 92.88 68 PRO A C 1
ATOM 554 O O . PRO A 1 68 ? 7.070 5.546 1.854 1.00 92.88 68 PRO A O 1
ATOM 557 N N . GLU A 1 69 ? 8.630 4.127 2.582 1.00 93.94 69 GLU A N 1
ATOM 558 C CA . GLU A 1 69 ? 9.431 5.102 3.325 1.00 93.94 69 GLU A CA 1
ATOM 559 C C . GLU A 1 69 ? 10.052 6.192 2.440 1.00 93.94 69 GLU A C 1
ATOM 561 O O . GLU A 1 69 ? 10.290 7.305 2.909 1.00 93.94 69 GLU A O 1
ATOM 566 N N . GLN A 1 70 ? 10.267 5.905 1.153 1.00 94.56 70 GLN A N 1
ATOM 567 C CA . GLN A 1 70 ? 10.759 6.878 0.174 1.00 94.56 70 GLN A CA 1
ATOM 568 C C . GLN A 1 70 ? 9.662 7.858 -0.257 1.00 94.56 70 GLN A C 1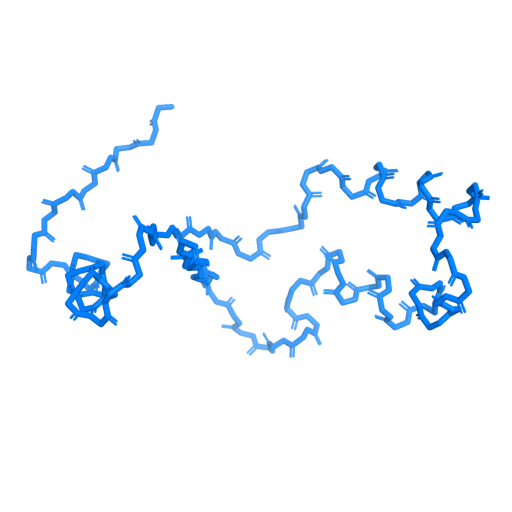
ATOM 570 O O . GLN A 1 70 ? 9.958 8.948 -0.743 1.00 94.56 70 GLN A O 1
ATOM 575 N N . LEU A 1 71 ? 8.389 7.482 -0.090 1.00 91.44 71 LEU A N 1
ATOM 576 C CA . LEU A 1 71 ? 7.253 8.373 -0.316 1.00 91.44 71 LEU A CA 1
ATOM 577 C C . LEU A 1 71 ? 7.013 9.283 0.893 1.00 91.44 71 LEU A C 1
ATOM 579 O O . LEU A 1 71 ? 6.730 10.466 0.711 1.00 91.44 71 LEU A O 1
ATOM 583 N N . PHE A 1 72 ? 7.126 8.745 2.109 1.00 92.56 72 PHE A N 1
ATOM 584 C CA . PHE A 1 72 ? 6.927 9.508 3.338 1.00 92.56 72 PHE A CA 1
ATOM 585 C C . PHE A 1 72 ? 7.901 9.054 4.441 1.00 92.56 72 PHE A C 1
ATOM 587 O O . PHE A 1 72 ? 7.674 8.015 5.074 1.00 92.56 72 PHE A O 1
ATOM 594 N N . PRO A 1 73 ? 8.978 9.822 4.701 1.00 93.38 73 PRO A N 1
ATOM 595 C CA . PRO A 1 73 ? 9.960 9.474 5.721 1.00 93.38 73 PRO A CA 1
ATOM 596 C C . PRO A 1 73 ? 9.319 9.301 7.102 1.00 93.38 73 PRO A C 1
ATOM 598 O O . PRO A 1 73 ? 8.585 10.164 7.580 1.00 93.38 73 PRO A O 1
ATOM 601 N N . GLY A 1 74 ? 9.605 8.175 7.757 1.00 93.56 74 GLY A N 1
ATOM 602 C CA . GLY A 1 74 ? 9.062 7.865 9.082 1.00 93.56 74 GLY A CA 1
ATOM 603 C C . GLY A 1 74 ? 7.631 7.315 9.085 1.00 93.56 74 GLY A C 1
ATOM 604 O O . GLY A 1 74 ? 7.026 7.232 10.157 1.00 93.56 74 GLY A O 1
ATOM 605 N N . VAL A 1 75 ? 7.087 6.921 7.926 1.00 95.81 75 VAL A N 1
ATOM 606 C CA . VAL A 1 75 ? 5.823 6.174 7.849 1.00 95.81 75 VAL A CA 1
ATOM 607 C C . VAL A 1 75 ? 5.874 4.927 8.743 1.00 95.81 75 VAL A C 1
ATOM 609 O O . VAL A 1 75 ? 6.869 4.207 8.781 1.00 95.81 75 VAL A O 1
ATOM 612 N N . LYS A 1 76 ? 4.790 4.681 9.488 1.00 94.94 76 LYS A N 1
ATOM 613 C CA . LYS A 1 76 ? 4.669 3.534 10.412 1.00 94.94 76 LYS A CA 1
ATOM 614 C C . LYS A 1 76 ? 3.560 2.564 10.034 1.00 94.94 76 LYS A C 1
ATOM 616 O O . LYS A 1 76 ? 3.678 1.374 10.305 1.00 94.94 76 LYS A O 1
ATOM 621 N N . THR A 1 77 ? 2.503 3.077 9.412 1.00 96.12 77 THR A N 1
ATOM 622 C CA . THR A 1 77 ? 1.310 2.316 9.047 1.00 96.12 77 THR A CA 1
ATOM 623 C C . THR A 1 77 ? 0.695 2.934 7.801 1.00 96.12 77 THR A C 1
ATOM 625 O O . THR A 1 77 ? 0.627 4.156 7.684 1.00 96.12 77 THR A O 1
ATOM 628 N N . ILE A 1 78 ? 0.226 2.086 6.894 1.00 95.62 78 ILE A N 1
ATOM 629 C CA . ILE A 1 78 ? -0.576 2.465 5.733 1.00 95.62 78 ILE A CA 1
ATOM 630 C C . ILE A 1 78 ? -2.020 2.067 6.028 1.00 95.62 78 ILE A C 1
ATOM 632 O O . ILE A 1 78 ? -2.279 0.939 6.454 1.00 95.62 78 ILE A O 1
ATOM 636 N N . ILE A 1 79 ? -2.950 2.992 5.797 1.00 96.94 79 ILE A N 1
ATOM 637 C CA . ILE A 1 79 ? -4.390 2.771 5.949 1.00 96.94 79 ILE A CA 1
ATOM 638 C C . ILE A 1 79 ? -4.996 2.709 4.547 1.00 96.94 79 ILE A C 1
ATOM 640 O O . ILE A 1 79 ? -4.828 3.639 3.760 1.00 96.94 79 ILE A O 1
ATOM 644 N N . SER A 1 80 ? -5.678 1.612 4.229 1.00 97.12 80 SER A N 1
ATOM 645 C CA . SER A 1 80 ? -6.367 1.412 2.954 1.00 97.12 80 SER A CA 1
ATOM 646 C C . SER A 1 80 ? -7.875 1.438 3.172 1.00 97.12 80 SER A C 1
ATOM 648 O O . SER A 1 80 ? -8.387 0.794 4.090 1.00 97.12 80 SER A O 1
ATOM 650 N N . LEU A 1 81 ? -8.575 2.199 2.334 1.00 98.06 81 LEU A N 1
ATOM 651 C CA . LEU A 1 81 ? -10.020 2.388 2.384 1.00 98.06 81 LEU A CA 1
ATOM 652 C C . LEU A 1 81 ? -10.635 1.926 1.063 1.00 98.06 81 LEU A C 1
ATOM 654 O O . LEU A 1 81 ? -10.015 2.083 0.010 1.00 98.06 81 LEU A O 1
ATOM 658 N N . ALA A 1 82 ? -11.852 1.391 1.114 1.00 97.62 82 ALA A N 1
ATOM 659 C CA . ALA A 1 82 ? -12.624 1.059 -0.080 1.00 97.62 82 ALA A CA 1
ATOM 660 C C . ALA A 1 82 ? -13.987 1.750 -0.054 1.00 97.62 82 ALA A C 1
ATOM 662 O O . ALA A 1 82 ? -14.636 1.820 0.993 1.00 97.62 82 ALA A O 1
ATOM 663 N N . TRP A 1 83 ? -14.408 2.228 -1.219 1.00 92.81 83 TRP A N 1
ATOM 664 C CA . TRP A 1 83 ? -15.730 2.789 -1.470 1.00 92.81 83 TRP A CA 1
ATOM 665 C C . TRP A 1 83 ? -16.475 1.877 -2.464 1.00 92.81 83 TRP A C 1
ATOM 667 O O . TRP A 1 83 ? -15.794 1.337 -3.342 1.00 92.81 83 TRP A O 1
ATOM 677 N N . PRO A 1 84 ? -17.796 1.653 -2.308 1.00 83.50 84 PRO A N 1
ATOM 678 C CA . PRO A 1 84 ? -18.574 0.807 -3.214 1.00 83.50 84 PRO A CA 1
ATOM 679 C C . PRO A 1 84 ? -18.612 1.313 -4.660 1.00 83.50 84 PRO A C 1
ATOM 681 O O . PRO A 1 84 ? -18.583 2.549 -4.867 1.00 83.50 84 PRO A O 1
#

Foldseek 3Di:
DDDPPCDCVDPQNVVQVVLVVVPWPDKDKDFQAFDPVLVVVVVCVVVVVPVPPCVCVDPLNSCCNRGVCSVPPPDGMDMDTHHD